Protein AF-A0A8F3EQ46-F1 (afdb_monomer_lite)

Sequence (67 aa):
MGVPKKRTSISKKRIRKNIWKRKGYWAALKAFSLGKSLSTGNSKSFCVGQKNSTENAKGFGVRQRTK

Organism: Rhododendron molle (NCBI:txid49168)

Structure (mmCIF, N/CA/C/O backbone):
data_AF-A0A8F3EQ46-F1
#
_entry.id   AF-A0A8F3EQ46-F1
#
loop_
_atom_site.group_PDB
_atom_site.id
_atom_site.type_symbol
_atom_site.label_atom_id
_atom_site.label_alt_id
_atom_site.label_comp_id
_atom_site.label_asym_id
_atom_site.label_entity_id
_atom_site.label_seq_id
_atom_site.pdbx_PDB_ins_code
_atom_site.Cartn_x
_atom_site.Cartn_y
_atom_site.Cartn_z
_atom_site.occupancy
_atom_site.B_iso_or_equiv
_atom_site.auth_seq_id
_atom_site.auth_comp_id
_atom_site.auth_asym_id
_atom_site.auth_atom_id
_atom_site.pdbx_PDB_model_num
ATOM 1 N N . MET A 1 1 ? 4.359 8.503 -30.133 1.00 87.50 1 MET A N 1
ATOM 2 C CA . MET A 1 1 ? 4.393 7.851 -28.801 1.00 87.50 1 MET A CA 1
ATOM 3 C C . MET A 1 1 ? 5.750 7.199 -28.589 1.00 87.50 1 MET A C 1
ATOM 5 O O . MET A 1 1 ? 6.247 6.566 -29.511 1.00 87.50 1 MET A O 1
ATOM 9 N N . GLY A 1 2 ? 6.367 7.370 -27.417 1.00 93.38 2 GLY A N 1
ATOM 10 C CA . GLY A 1 2 ? 7.682 6.786 -27.132 1.00 93.38 2 GLY A CA 1
ATOM 11 C C . GLY A 1 2 ? 7.592 5.288 -26.833 1.00 93.38 2 GLY A C 1
ATOM 12 O O . GLY A 1 2 ? 6.921 4.893 -25.882 1.00 93.38 2 GLY A O 1
ATOM 13 N N . VAL A 1 3 ? 8.276 4.457 -27.625 1.00 96.88 3 VAL A N 1
ATOM 14 C CA . VAL A 1 3 ? 8.346 3.000 -27.419 1.00 96.88 3 VAL A CA 1
ATOM 15 C C . VAL A 1 3 ? 9.607 2.656 -26.615 1.00 96.88 3 VAL A C 1
ATOM 17 O O . VAL A 1 3 ? 10.700 3.107 -26.969 1.00 96.88 3 VAL A O 1
ATOM 20 N N . PRO A 1 4 ? 9.513 1.857 -25.535 1.00 95.38 4 PRO A N 1
ATOM 21 C CA . PRO A 1 4 ? 10.683 1.474 -24.759 1.00 95.38 4 PRO A CA 1
ATOM 22 C C . PRO A 1 4 ? 11.613 0.585 -25.589 1.00 95.38 4 PRO A C 1
ATOM 24 O O . PRO A 1 4 ? 11.250 -0.512 -26.002 1.00 95.38 4 PRO A O 1
ATOM 27 N N . LYS A 1 5 ? 12.859 1.026 -25.779 1.00 96.56 5 LYS A N 1
ATOM 28 C CA . LYS A 1 5 ? 13.852 0.280 -26.570 1.00 96.56 5 LYS A CA 1
ATOM 29 C C . LYS A 1 5 ? 14.273 -1.046 -25.927 1.00 96.56 5 LYS A C 1
ATOM 31 O O . LYS A 1 5 ? 14.675 -1.974 -26.625 1.00 96.56 5 LYS A O 1
ATOM 36 N N . LYS A 1 6 ? 14.230 -1.130 -24.593 1.00 97.06 6 LYS A N 1
ATOM 37 C CA . LYS A 1 6 ? 14.624 -2.304 -23.801 1.00 97.06 6 LYS A CA 1
ATOM 38 C C . LYS A 1 6 ? 13.703 -2.471 -22.598 1.00 97.06 6 LYS A C 1
ATOM 40 O O . LYS A 1 6 ? 13.188 -1.494 -22.049 1.00 97.06 6 LYS A O 1
ATOM 45 N N . ARG A 1 7 ? 13.541 -3.717 -22.142 1.00 94.62 7 ARG A N 1
ATOM 46 C CA . ARG A 1 7 ? 12.815 -4.010 -20.899 1.00 94.62 7 ARG A CA 1
ATOM 47 C C . ARG A 1 7 ? 13.570 -3.470 -19.689 1.00 94.62 7 ARG A C 1
ATOM 49 O O . ARG A 1 7 ? 14.797 -3.476 -19.635 1.00 94.62 7 ARG A O 1
ATOM 56 N N . THR A 1 8 ? 12.825 -3.058 -18.672 1.00 95.69 8 THR A N 1
ATOM 57 C CA . THR A 1 8 ? 13.426 -2.651 -17.399 1.00 95.69 8 THR A CA 1
ATOM 58 C C . THR A 1 8 ? 14.005 -3.864 -16.669 1.00 95.69 8 THR A C 1
ATOM 60 O O . THR A 1 8 ? 13.430 -4.958 -16.695 1.00 95.69 8 THR A O 1
ATOM 63 N N . SER A 1 9 ? 15.155 -3.683 -16.013 1.00 97.75 9 SER A N 1
ATOM 64 C CA . SER A 1 9 ? 15.731 -4.739 -15.180 1.00 97.75 9 SER A CA 1
ATOM 65 C C . SER A 1 9 ? 14.786 -5.093 -14.028 1.00 97.75 9 SER A C 1
ATOM 67 O O . SER A 1 9 ? 13.982 -4.272 -13.570 1.00 97.75 9 SER A O 1
ATOM 69 N N . ILE A 1 10 ? 14.883 -6.331 -13.541 1.00 97.38 10 ILE A N 1
ATOM 70 C CA . ILE A 1 10 ? 14.006 -6.841 -12.479 1.00 97.38 10 ILE A CA 1
ATOM 71 C C . ILE A 1 10 ? 14.126 -5.977 -11.216 1.00 97.38 10 ILE A C 1
ATOM 73 O O . ILE A 1 10 ? 13.104 -5.616 -10.633 1.00 97.38 10 ILE A O 1
ATOM 77 N N . SER A 1 11 ? 15.350 -5.584 -10.848 1.00 97.81 11 SER A N 1
ATOM 78 C CA . SER A 1 11 ? 15.613 -4.697 -9.708 1.00 97.81 11 SER A CA 1
ATOM 79 C C . SER A 1 11 ? 14.910 -3.340 -9.864 1.00 97.81 11 SER A C 1
ATOM 81 O O . SER A 1 11 ? 14.094 -2.967 -9.019 1.00 97.81 11 SER A O 1
ATOM 83 N N . LYS A 1 12 ? 15.088 -2.657 -11.007 1.00 97.12 12 LYS A N 1
ATOM 84 C CA . LYS A 1 12 ? 14.438 -1.359 -11.279 1.00 97.12 12 LYS A CA 1
ATOM 85 C C . LYS A 1 12 ? 12.909 -1.457 -11.252 1.00 97.12 12 LYS A C 1
ATOM 87 O O . LYS A 1 12 ? 12.237 -0.554 -10.758 1.00 97.12 12 LYS A O 1
ATOM 92 N N . LYS A 1 13 ? 12.339 -2.564 -11.740 1.00 97.12 13 LYS A N 1
ATOM 93 C CA . LYS A 1 13 ? 10.893 -2.830 -11.651 1.00 97.12 13 LYS A CA 1
ATOM 94 C C . LYS A 1 13 ? 10.425 -2.988 -10.198 1.00 97.12 13 LYS A C 1
ATOM 96 O O . LYS A 1 13 ? 9.394 -2.423 -9.837 1.00 97.12 13 LYS A O 1
ATOM 101 N N . ARG A 1 14 ? 11.159 -3.739 -9.367 1.00 98.00 14 ARG A N 1
ATOM 102 C CA . ARG A 1 14 ? 10.818 -3.962 -7.948 1.00 98.00 14 ARG A CA 1
ATOM 103 C C . ARG A 1 14 ? 10.875 -2.666 -7.135 1.00 98.00 14 ARG A C 1
ATOM 105 O O . ARG A 1 14 ? 9.927 -2.391 -6.411 1.00 98.00 14 ARG A O 1
ATOM 112 N N . ILE A 1 15 ? 11.903 -1.836 -7.326 1.00 98.00 15 ILE A N 1
ATOM 113 C CA . ILE A 1 15 ? 12.047 -0.539 -6.635 1.00 98.00 15 ILE A CA 1
ATOM 114 C C . ILE A 1 15 ? 10.824 0.356 -6.873 1.00 98.00 15 ILE A C 1
ATOM 116 O O . ILE A 1 15 ? 10.216 0.835 -5.919 1.00 98.00 15 ILE A O 1
ATOM 120 N N . ARG A 1 16 ? 10.388 0.509 -8.132 1.00 97.12 16 ARG A N 1
ATOM 121 C CA . ARG A 1 16 ? 9.192 1.311 -8.454 1.00 97.12 16 ARG A CA 1
ATOM 122 C C . ARG A 1 16 ? 7.928 0.778 -7.774 1.00 97.12 16 ARG A C 1
ATOM 124 O O . ARG A 1 16 ? 7.150 1.558 -7.234 1.00 97.12 16 ARG A O 1
ATOM 131 N N . LYS A 1 17 ? 7.740 -0.547 -7.742 1.00 97.25 17 LYS A N 1
ATOM 132 C CA . LYS A 1 17 ? 6.606 -1.167 -7.035 1.00 97.25 17 LYS A CA 1
ATOM 133 C C . LYS A 1 17 ? 6.679 -0.949 -5.521 1.00 97.25 17 LYS A C 1
ATOM 135 O O . LYS A 1 17 ? 5.649 -0.708 -4.898 1.00 97.25 17 LYS A O 1
ATOM 140 N N . ASN A 1 18 ? 7.873 -1.000 -4.933 1.00 96.75 18 ASN A N 1
ATOM 141 C CA . ASN A 1 18 ? 8.061 -0.785 -3.499 1.00 96.75 18 ASN A CA 1
ATOM 142 C C . ASN A 1 18 ? 7.726 0.651 -3.082 1.00 96.75 18 ASN A C 1
ATOM 144 O O . ASN A 1 18 ? 7.123 0.835 -2.031 1.00 96.75 18 ASN A O 1
ATOM 148 N N . ILE A 1 19 ? 8.028 1.652 -3.915 1.00 96.75 19 ILE A N 1
ATOM 149 C CA . ILE A 1 19 ? 7.629 3.048 -3.660 1.00 96.75 19 ILE A CA 1
ATOM 150 C C . ILE A 1 19 ? 6.103 3.167 -3.550 1.00 96.75 19 ILE A C 1
ATOM 152 O O . ILE A 1 19 ? 5.600 3.819 -2.637 1.00 96.75 19 ILE A O 1
ATOM 156 N N . TRP A 1 20 ? 5.358 2.500 -4.436 1.00 95.88 20 TRP A N 1
ATOM 157 C CA . TRP A 1 20 ? 3.896 2.488 -4.369 1.00 95.88 20 TRP A CA 1
ATOM 158 C C . TRP A 1 20 ? 3.386 1.763 -3.113 1.00 95.88 20 TRP A C 1
ATOM 160 O O . TRP A 1 20 ? 2.573 2.315 -2.375 1.00 95.88 20 TRP A O 1
ATOM 170 N N . LYS A 1 21 ? 3.938 0.583 -2.796 1.00 94.44 21 LYS A N 1
ATOM 171 C CA . LYS A 1 21 ? 3.577 -0.191 -1.592 1.00 94.44 21 LYS A CA 1
ATOM 172 C C . LYS A 1 21 ? 3.894 0.537 -0.279 1.00 94.44 21 LYS A C 1
ATOM 174 O O . LYS A 1 21 ? 3.132 0.427 0.676 1.00 94.44 21 LYS A O 1
ATOM 179 N N . ARG A 1 22 ? 4.97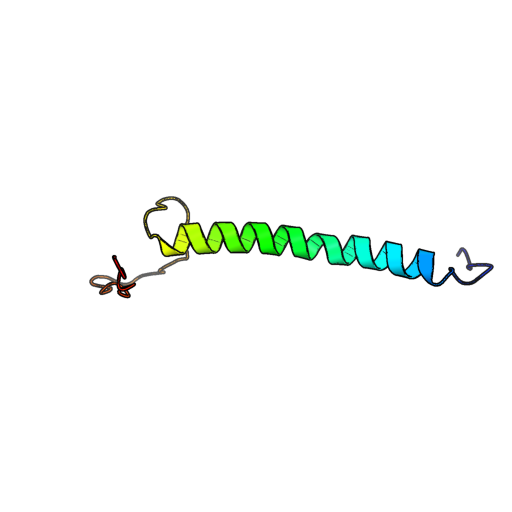8 1.321 -0.229 1.00 95.88 22 ARG A N 1
ATOM 180 C CA . ARG A 1 22 ? 5.395 2.090 0.960 1.00 95.88 22 ARG A CA 1
ATOM 181 C C . ARG A 1 22 ? 4.338 3.099 1.413 1.00 95.88 22 ARG A C 1
ATOM 183 O O . ARG A 1 22 ? 4.273 3.414 2.597 1.00 95.88 22 ARG A O 1
ATOM 190 N N . LYS A 1 23 ? 3.486 3.586 0.508 1.00 95.88 23 LYS A N 1
ATOM 191 C CA . LYS A 1 23 ? 2.386 4.495 0.863 1.00 95.88 23 LYS A CA 1
ATOM 192 C C . LYS A 1 23 ? 1.377 3.838 1.815 1.00 95.88 23 LYS A C 1
ATOM 194 O O . LYS A 1 23 ? 0.892 4.502 2.725 1.00 95.88 23 LYS A O 1
ATOM 199 N N . GLY A 1 24 ? 1.127 2.534 1.663 1.00 95.94 24 GLY A N 1
ATOM 200 C CA . GLY A 1 24 ? 0.216 1.782 2.533 1.00 95.94 24 GLY A CA 1
ATOM 201 C C . GLY A 1 24 ? 0.703 1.690 3.981 1.00 95.94 24 GLY A C 1
ATOM 202 O O . GLY A 1 24 ? -0.097 1.803 4.901 1.00 95.94 24 GLY A O 1
ATOM 203 N N . TYR A 1 25 ? 2.017 1.587 4.193 1.00 95.69 25 TYR A N 1
ATOM 204 C CA . TYR A 1 25 ? 2.606 1.572 5.536 1.00 95.69 25 TYR A CA 1
ATOM 205 C C . TYR A 1 25 ? 2.268 2.843 6.329 1.00 95.69 25 TYR A C 1
ATOM 207 O O . TYR A 1 25 ? 1.826 2.771 7.472 1.00 95.69 25 TYR A O 1
ATOM 215 N N . TRP A 1 26 ? 2.394 4.014 5.701 1.00 95.88 26 TRP A N 1
ATOM 216 C CA . TRP A 1 26 ? 2.043 5.284 6.340 1.00 95.88 26 TRP A CA 1
ATOM 217 C C . TRP A 1 26 ? 0.551 5.397 6.656 1.00 95.88 26 TRP A C 1
ATOM 219 O O . TRP A 1 26 ? 0.190 5.932 7.703 1.00 95.88 26 TRP A O 1
ATOM 229 N N . ALA A 1 27 ? -0.313 4.889 5.776 1.00 95.50 27 ALA A N 1
ATOM 230 C CA . ALA A 1 27 ? -1.748 4.837 6.036 1.00 95.50 27 ALA A CA 1
ATOM 231 C C . ALA A 1 27 ? -2.068 3.920 7.228 1.00 95.50 27 ALA A C 1
ATOM 233 O O . ALA A 1 27 ? -2.832 4.313 8.104 1.00 95.50 27 ALA A O 1
ATOM 234 N N . ALA A 1 28 ? -1.424 2.751 7.307 1.00 95.12 28 ALA A N 1
ATOM 235 C CA . ALA A 1 28 ? -1.595 1.810 8.411 1.00 95.12 28 ALA A CA 1
ATOM 236 C C . ALA A 1 28 ? -1.151 2.404 9.757 1.00 95.12 28 ALA A C 1
ATOM 238 O O . ALA A 1 28 ? -1.877 2.284 10.739 1.00 95.12 28 ALA A O 1
ATOM 239 N N . LEU A 1 29 ? -0.011 3.105 9.802 1.00 95.88 29 LEU A N 1
ATOM 240 C CA . LEU A 1 29 ? 0.450 3.786 11.019 1.00 95.88 29 LEU A CA 1
ATOM 241 C C . LEU A 1 29 ? -0.554 4.835 11.513 1.00 95.88 29 LEU A C 1
ATOM 243 O O . LEU A 1 29 ? -0.880 4.879 12.700 1.00 95.88 29 LEU A O 1
ATOM 247 N N . LYS A 1 30 ? -1.069 5.664 10.598 1.00 93.88 30 LYS A N 1
ATOM 248 C CA . LYS A 1 30 ? -2.080 6.677 10.926 1.00 93.88 30 LYS A CA 1
ATOM 249 C C . LYS A 1 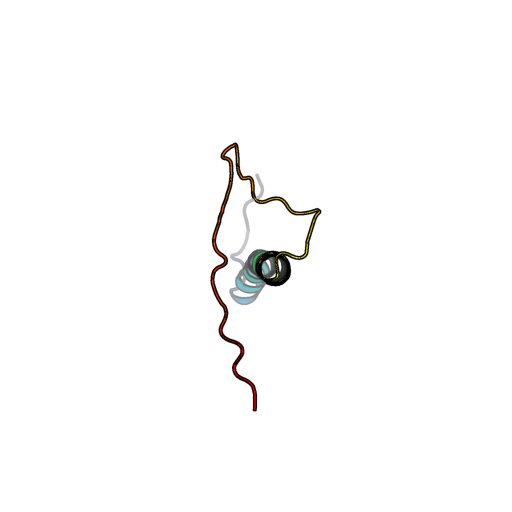30 ? -3.378 6.031 11.411 1.00 93.88 30 LYS A C 1
ATOM 251 O O . LYS A 1 30 ? -3.915 6.455 12.428 1.00 93.88 30 LYS A O 1
ATOM 256 N N . ALA A 1 31 ? -3.844 4.985 10.729 1.00 93.62 31 ALA A N 1
ATOM 257 C CA . ALA A 1 31 ? -5.050 4.249 11.099 1.00 93.62 31 ALA A CA 1
ATOM 258 C C . ALA A 1 31 ? -4.919 3.556 12.464 1.00 93.62 31 ALA A C 1
ATOM 260 O O . ALA A 1 31 ? -5.854 3.589 13.256 1.00 93.62 31 ALA A O 1
ATOM 261 N N . PHE A 1 32 ? -3.756 2.975 12.768 1.00 92.44 32 PHE A N 1
ATOM 262 C CA . PHE A 1 32 ? -3.495 2.343 14.060 1.00 92.44 32 PHE A CA 1
ATOM 263 C C . PHE A 1 32 ? -3.527 3.358 15.208 1.00 92.44 32 PHE A C 1
ATOM 265 O O . PHE A 1 32 ? -4.243 3.151 16.187 1.00 92.44 32 PHE A O 1
ATOM 272 N N . SER A 1 33 ? -2.803 4.475 15.066 1.00 90.94 33 SER A N 1
ATOM 273 C CA . SER A 1 33 ? -2.829 5.574 16.043 1.00 90.94 33 SER A CA 1
ATOM 274 C C . SER A 1 33 ? -4.257 6.085 16.270 1.00 90.94 33 SER A C 1
ATOM 276 O O . SER A 1 33 ? -4.715 6.213 17.407 1.00 90.94 33 SER A O 1
ATOM 278 N N . LEU A 1 34 ? -5.003 6.268 15.178 1.00 88.38 34 LEU A N 1
ATOM 279 C CA . LEU A 1 34 ? -6.392 6.703 15.222 1.00 88.38 34 LEU A CA 1
ATOM 280 C C . LEU A 1 34 ? -7.298 5.700 15.954 1.00 88.38 34 LEU A C 1
ATOM 282 O O . LEU A 1 34 ? -8.056 6.090 16.837 1.00 88.38 34 LEU A O 1
ATOM 286 N N . GLY A 1 35 ? -7.193 4.406 15.644 1.00 88.62 35 GLY A N 1
ATOM 287 C CA . GLY A 1 35 ? -7.975 3.359 16.304 1.00 88.62 35 GLY A CA 1
ATOM 288 C C . GLY A 1 35 ? -7.718 3.292 17.811 1.00 88.62 35 GLY A C 1
ATOM 289 O O . GLY A 1 35 ? -8.656 3.141 18.593 1.00 88.62 35 GLY A O 1
ATOM 290 N N . LYS A 1 36 ? -6.465 3.482 18.246 1.00 89.06 36 LYS A N 1
ATOM 291 C CA . LYS A 1 36 ? -6.126 3.570 19.674 1.00 89.06 36 LYS A CA 1
ATOM 292 C C . LYS A 1 36 ? -6.790 4.776 20.339 1.00 89.06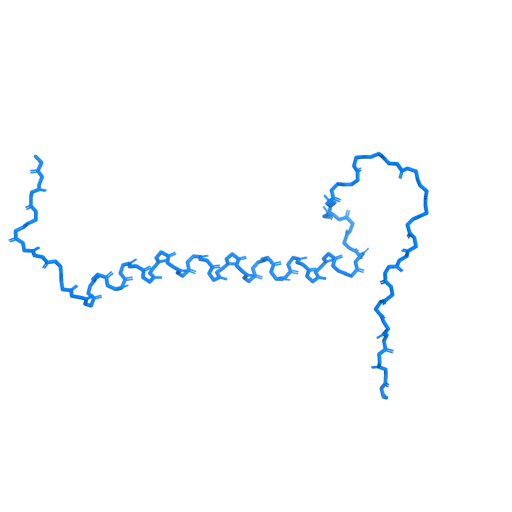 36 LYS A C 1
ATOM 294 O O . LYS A 1 36 ? -7.383 4.607 21.401 1.00 89.06 36 LYS A O 1
ATOM 299 N N . SER A 1 37 ? -6.755 5.948 19.706 1.00 85.62 37 SER A N 1
ATOM 300 C CA . SER A 1 37 ? -7.405 7.162 20.222 1.00 85.62 37 SER A CA 1
ATOM 301 C C . SER A 1 37 ? -8.934 7.062 20.281 1.00 85.62 37 SER A C 1
ATOM 303 O O . SER A 1 37 ? -9.557 7.669 21.152 1.00 85.62 37 SER A O 1
ATOM 305 N N . LEU A 1 38 ? -9.541 6.283 19.384 1.00 83.56 38 LEU A N 1
ATOM 306 C CA . LEU A 1 38 ? -10.972 5.988 19.421 1.00 83.56 38 LEU A CA 1
ATOM 307 C C . LEU A 1 38 ? -11.326 4.990 20.525 1.00 83.56 38 LEU A C 1
ATOM 309 O O . LEU A 1 38 ? -12.324 5.166 21.216 1.00 83.56 38 LEU A O 1
ATOM 313 N N . SER A 1 39 ? -10.490 3.968 20.734 1.00 82.25 39 SER A N 1
ATOM 314 C CA . SER A 1 39 ? -10.746 2.923 21.734 1.00 82.25 39 SER A CA 1
ATOM 315 C C . SER A 1 39 ? -10.807 3.439 23.176 1.00 82.25 39 SER A C 1
ATOM 317 O O . SER A 1 39 ? -11.438 2.814 24.021 1.00 82.25 39 SER A O 1
ATOM 319 N N . THR A 1 40 ? -10.168 4.575 23.464 1.00 81.62 40 THR A N 1
ATOM 320 C CA . THR A 1 40 ? -10.144 5.184 24.800 1.00 81.62 40 THR A CA 1
ATOM 321 C C . THR A 1 40 ? -11.366 6.051 25.107 1.00 81.62 40 THR A C 1
ATOM 323 O O . THR A 1 40 ? -11.537 6.428 26.261 1.00 81.62 40 THR A O 1
ATOM 326 N N . GLY A 1 41 ? -12.201 6.397 24.117 1.00 73.44 41 GLY A N 1
ATOM 327 C CA . GLY A 1 41 ? -13.446 7.164 24.313 1.00 73.44 41 GLY A CA 1
ATOM 328 C C . GLY A 1 41 ? -13.278 8.580 24.889 1.00 73.44 41 GLY A C 1
ATOM 329 O O . GLY A 1 41 ? -14.259 9.238 25.217 1.00 73.44 41 GLY A O 1
ATOM 330 N N . ASN A 1 42 ? -12.042 9.061 25.022 1.00 74.50 42 ASN A N 1
ATOM 331 C CA . ASN A 1 42 ? -11.689 10.360 25.601 1.00 74.50 42 ASN A CA 1
ATOM 332 C C . ASN A 1 42 ? -11.563 11.479 24.550 1.00 74.50 42 ASN A C 1
ATOM 334 O O . ASN A 1 42 ? -11.448 12.655 24.899 1.00 74.50 42 ASN A O 1
ATOM 338 N N . SER A 1 43 ? -11.564 11.127 23.264 1.00 71.19 43 SER A N 1
ATOM 339 C CA . SER A 1 43 ? -11.392 12.048 22.146 1.00 71.19 43 SER A CA 1
ATOM 340 C C . SER A 1 43 ? -12.732 12.693 21.761 1.00 71.19 43 SER A C 1
ATOM 342 O O . SER A 1 43 ? -13.560 12.104 21.078 1.00 71.19 43 SER A O 1
ATOM 344 N N . LYS A 1 44 ? -12.947 13.946 22.186 1.00 68.00 44 LYS A N 1
ATOM 345 C CA . LYS A 1 44 ? -14.184 14.716 21.909 1.00 68.00 44 LYS A CA 1
ATOM 346 C C . LYS A 1 44 ? -14.295 15.251 20.472 1.00 68.00 44 LYS A C 1
ATOM 348 O O . LYS A 1 44 ? -15.354 15.727 20.082 1.00 68.00 44 LYS A O 1
ATOM 353 N N . SER A 1 45 ? -13.207 15.224 19.702 1.00 72.69 45 SER A N 1
ATOM 354 C CA . SER A 1 45 ? -13.127 15.813 18.356 1.00 72.69 45 SER A CA 1
ATOM 355 C C . SER A 1 45 ? -13.366 14.819 17.216 1.00 72.69 45 SER A C 1
ATOM 357 O O . SER A 1 45 ? -13.597 15.244 16.086 1.00 72.69 45 SER A O 1
ATOM 359 N N . PHE A 1 46 ? -13.309 13.509 17.477 1.00 67.44 46 PHE A N 1
ATOM 360 C CA . PHE A 1 46 ? -13.401 12.476 16.444 1.00 67.44 46 PHE A CA 1
ATOM 361 C C . PHE A 1 46 ? -14.686 11.655 16.622 1.00 67.44 46 PHE A C 1
ATOM 363 O O . PHE A 1 46 ? -14.690 10.590 17.233 1.00 67.44 46 PHE A O 1
ATOM 370 N N . CYS A 1 47 ? -15.801 12.167 16.094 1.00 62.19 47 CYS A N 1
ATOM 371 C CA . CYS A 1 47 ? -17.091 11.474 16.103 1.00 62.19 47 CYS A CA 1
ATOM 372 C C . CYS A 1 47 ? -17.201 10.505 14.916 1.00 62.19 47 CYS A C 1
ATOM 374 O O . CYS A 1 47 ? -17.398 10.925 13.776 1.00 62.19 47 CYS A O 1
ATOM 376 N N . VAL A 1 48 ? -17.141 9.197 15.178 1.00 65.00 48 VAL A N 1
ATOM 377 C CA . VAL A 1 48 ? -17.623 8.175 14.234 1.00 65.00 48 VAL A CA 1
ATOM 378 C C . VAL A 1 48 ? -19.135 8.109 14.435 1.00 65.00 48 VAL A C 1
ATOM 380 O O . VAL A 1 48 ? -19.601 7.633 15.462 1.00 65.00 48 VAL A O 1
ATOM 383 N N . GLY A 1 49 ? -19.884 8.737 13.528 1.00 57.62 49 GLY A N 1
ATOM 384 C CA . GLY A 1 49 ? -21.255 9.184 13.777 1.00 57.62 49 GLY A CA 1
ATOM 385 C C . GLY A 1 49 ? -22.201 8.152 14.401 1.00 57.62 49 GLY A C 1
ATOM 386 O O . GLY A 1 49 ? -22.458 7.103 13.820 1.00 57.62 49 GLY A O 1
ATOM 387 N N . GLN A 1 50 ? -22.829 8.532 15.516 1.00 51.03 50 GLN A N 1
ATOM 388 C CA . GLN A 1 50 ? -24.218 8.168 15.771 1.00 51.03 50 GLN A CA 1
ATOM 389 C C . GLN A 1 50 ? -25.085 9.221 15.084 1.00 51.03 50 GLN A C 1
ATOM 391 O O . GLN A 1 50 ? -25.227 10.342 15.568 1.00 51.03 50 GLN A O 1
ATOM 396 N N . LYS A 1 51 ? -25.656 8.873 13.930 1.00 54.47 51 LYS A N 1
ATOM 397 C CA . LYS A 1 51 ? -26.876 9.543 13.487 1.00 54.47 51 LYS A CA 1
ATOM 398 C C . LYS A 1 51 ? -28.007 8.956 14.329 1.00 54.47 51 LYS A C 1
ATOM 400 O O . LYS A 1 51 ? -28.516 7.895 14.007 1.00 54.47 51 LYS A O 1
ATOM 405 N N . ASN A 1 52 ? -28.327 9.670 15.406 1.00 59.59 52 ASN A N 1
ATOM 406 C CA . ASN A 1 52 ? -29.602 9.659 16.121 1.00 59.59 52 ASN A CA 1
ATOM 407 C C . ASN A 1 52 ? -29.983 8.325 16.800 1.00 59.59 52 ASN A C 1
ATOM 409 O O . ASN A 1 52 ? -30.605 7.475 16.178 1.00 59.59 52 ASN A O 1
ATOM 413 N N . SER A 1 53 ? -29.719 8.200 18.101 1.00 40.88 53 SER A N 1
ATOM 414 C CA . SER A 1 53 ? -30.680 7.639 19.070 1.00 40.88 53 SER A CA 1
ATOM 415 C C . SER A 1 53 ? -30.088 7.730 20.475 1.00 40.88 53 SER A C 1
ATOM 417 O O . SER A 1 53 ? -29.138 7.025 20.810 1.00 40.88 53 SER A O 1
ATOM 419 N N . THR A 1 54 ? -30.621 8.679 21.239 1.00 45.91 54 THR A N 1
ATOM 420 C CA . THR A 1 54 ? -31.106 8.459 22.606 1.00 45.91 54 THR A CA 1
ATOM 421 C C . THR A 1 54 ? -30.515 7.264 23.373 1.00 45.91 54 THR A C 1
ATOM 423 O O . THR A 1 54 ? -30.805 6.110 23.088 1.00 45.91 54 THR A O 1
ATOM 426 N N . GLU A 1 55 ? -29.771 7.618 24.426 1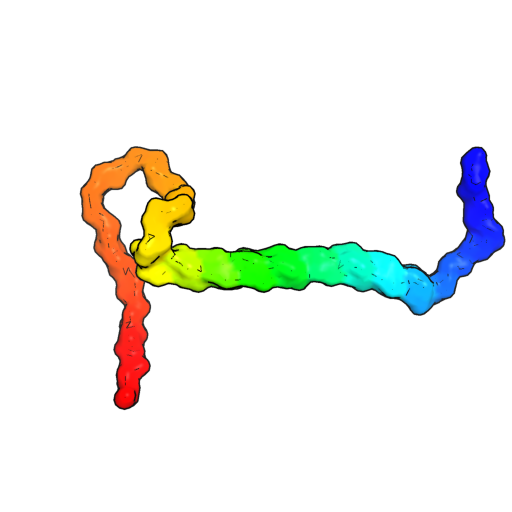.00 51.34 55 GLU A N 1
ATOM 427 C CA . GLU A 1 55 ? -29.813 6.992 25.755 1.00 51.34 55 GLU A CA 1
ATOM 428 C C . GLU A 1 55 ? -29.288 5.542 25.892 1.00 51.34 55 GLU A C 1
ATOM 430 O O . GLU A 1 55 ? -29.885 4.571 25.447 1.00 51.34 55 GLU A O 1
ATOM 435 N N . ASN A 1 56 ? -28.211 5.401 26.678 1.00 50.75 56 ASN A N 1
ATOM 436 C CA . ASN A 1 56 ? -27.712 4.158 27.292 1.00 50.75 56 ASN A CA 1
ATOM 437 C C . ASN A 1 56 ? -26.989 3.142 26.386 1.00 50.75 56 ASN A C 1
ATOM 439 O O . ASN A 1 56 ? -27.427 2.007 26.213 1.00 50.75 56 ASN A O 1
ATOM 443 N N . ALA A 1 57 ? -25.771 3.469 25.946 1.00 45.88 57 ALA A N 1
ATOM 444 C CA . ALA A 1 57 ? -24.819 2.447 25.506 1.00 45.88 57 ALA A CA 1
ATOM 445 C C . ALA A 1 57 ? -23.923 2.022 26.684 1.00 45.88 57 ALA A C 1
ATOM 447 O O . ALA A 1 57 ? -22.964 2.707 27.040 1.00 45.88 57 ALA A O 1
ATOM 448 N N . LYS A 1 58 ? -24.252 0.885 27.310 1.00 47.31 58 LYS A N 1
ATOM 449 C CA . LYS A 1 58 ? -23.395 0.212 28.300 1.00 47.31 58 LYS A CA 1
ATOM 450 C C . LYS A 1 58 ? -22.039 -0.101 27.654 1.00 47.31 58 LYS A C 1
ATOM 452 O O . LYS A 1 58 ? -21.979 -0.756 26.616 1.00 47.31 58 LYS A O 1
ATOM 457 N N . GLY A 1 59 ? -20.966 0.406 28.261 1.00 44.88 59 GLY A N 1
ATOM 458 C CA . GLY A 1 59 ? -19.604 0.317 27.739 1.00 44.88 59 GLY A CA 1
ATOM 459 C C . GLY A 1 59 ? -19.103 -1.122 27.595 1.00 44.88 59 GLY A C 1
ATOM 460 O O . GLY A 1 59 ? -19.304 -1.960 28.473 1.00 44.88 59 GLY A O 1
ATOM 461 N N . PHE A 1 60 ? -18.406 -1.394 26.491 1.00 45.41 60 PHE A N 1
ATOM 462 C CA . PHE A 1 60 ? -17.664 -2.637 26.298 1.00 45.41 60 PHE A CA 1
ATOM 463 C C . PHE A 1 60 ? -16.465 -2.666 27.255 1.00 45.41 60 PHE A C 1
ATOM 465 O O . PHE A 1 60 ? -15.473 -1.962 27.067 1.00 45.41 60 PHE A O 1
ATOM 472 N N . GLY A 1 61 ? -16.584 -3.467 28.314 1.00 44.56 61 GLY A N 1
ATOM 473 C CA . GLY A 1 61 ? -15.581 -3.610 29.362 1.00 44.56 61 GLY A CA 1
ATOM 474 C C . GLY A 1 61 ? -14.290 -4.250 28.857 1.00 44.56 61 GLY A C 1
ATOM 475 O O . GLY A 1 61 ? -14.206 -5.466 28.688 1.00 44.56 61 GLY A O 1
ATOM 476 N N . VAL A 1 62 ? -13.241 -3.442 28.699 1.00 51.84 62 VAL A N 1
ATOM 477 C CA . VAL A 1 62 ? -11.870 -3.956 28.698 1.00 51.84 62 VAL A CA 1
ATOM 478 C C . VAL A 1 62 ? -11.487 -4.214 30.152 1.00 51.84 62 VAL A C 1
ATOM 480 O O . VAL A 1 62 ? -11.201 -3.296 30.918 1.00 51.84 62 VAL A O 1
ATOM 483 N N . ARG A 1 63 ? -11.517 -5.490 30.541 1.00 45.59 63 ARG A N 1
ATOM 484 C CA . ARG A 1 63 ? -11.060 -5.981 31.845 1.00 45.59 63 ARG A CA 1
ATOM 485 C C . ARG A 1 63 ? -9.584 -5.618 32.029 1.00 45.59 63 ARG A C 1
ATOM 487 O O . ARG A 1 63 ? -8.720 -6.217 31.387 1.00 45.59 63 ARG A O 1
ATOM 494 N N . GLN A 1 64 ? -9.292 -4.650 32.897 1.00 47.91 64 GLN A N 1
ATOM 495 C CA . GLN A 1 64 ? -7.919 -4.383 33.315 1.00 47.91 64 GLN A CA 1
ATOM 496 C C . GLN A 1 64 ? -7.388 -5.621 34.049 1.00 47.91 64 GLN A C 1
ATOM 498 O O . GLN A 1 64 ? -7.970 -6.065 35.038 1.00 47.91 64 GLN A O 1
ATOM 503 N N . ARG A 1 65 ? -6.316 -6.224 33.526 1.00 50.31 65 ARG A N 1
ATOM 504 C CA . ARG A 1 65 ? -5.513 -7.206 34.258 1.00 50.31 65 ARG A CA 1
ATOM 505 C C . ARG A 1 65 ? -4.372 -6.445 34.919 1.00 50.31 65 ARG A C 1
ATOM 507 O O . ARG A 1 65 ? -3.418 -6.078 34.242 1.00 50.31 65 ARG A O 1
ATOM 514 N N . THR A 1 66 ? -4.510 -6.190 36.211 1.00 43.88 66 THR A N 1
ATOM 515 C CA . THR A 1 66 ? -3.424 -5.741 37.080 1.00 43.88 66 THR A CA 1
ATOM 516 C C . THR A 1 66 ? -2.611 -6.946 37.564 1.00 43.88 66 THR A C 1
ATOM 518 O O . THR A 1 66 ? -3.151 -8.039 37.758 1.00 43.88 66 THR A O 1
ATOM 521 N N . LYS A 1 67 ? -1.304 -6.740 37.726 1.00 49.72 67 LYS A N 1
ATOM 522 C CA . LYS A 1 67 ? -0.491 -7.377 38.763 1.00 49.72 67 LYS A CA 1
ATOM 523 C C . LYS A 1 67 ? -0.055 -6.271 39.708 1.00 49.72 67 LYS A C 1
ATOM 525 O O . LYS A 1 67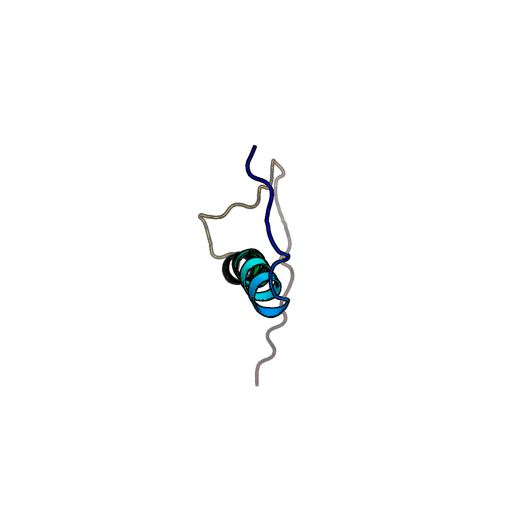 ? 0.163 -5.155 39.184 1.00 49.72 67 LYS A O 1
#

Foldseek 3Di:
DDDDPDDDDPVVVVVVVVVVVVVVVVVVVVVVVVVVVVLVVPDPPDDPDDPDDDDDDDDDDPDDDDD

Secondary structure (DSSP, 8-state):
-PPPSSPPPHHHHHHHHHHHHHHHHHHHHHHHHHHHHHHTS--TT------S--S------------

InterPro domains:
  IPR002677 Large ribosomal subunit protein bL32 [MF_00340] (1-53)
  IPR002677 Large ribosomal subunit protein bL32 [PF01783] (3-24)
  IPR044958 Large ribosomal subunit protein bL32, plant/cyanobacteria [PTHR36083] (1-53)

pLDDT: mean 78.17, std 20.48, range [40.88, 98.0]

Radius of gyration: 23.13 Å; cha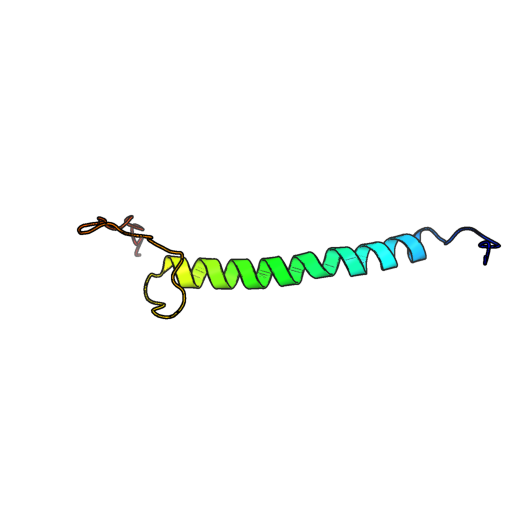ins: 1; bounding box: 47×23×68 Å